Protein AF-A0A971Q6D5-F1 (afdb_monomer_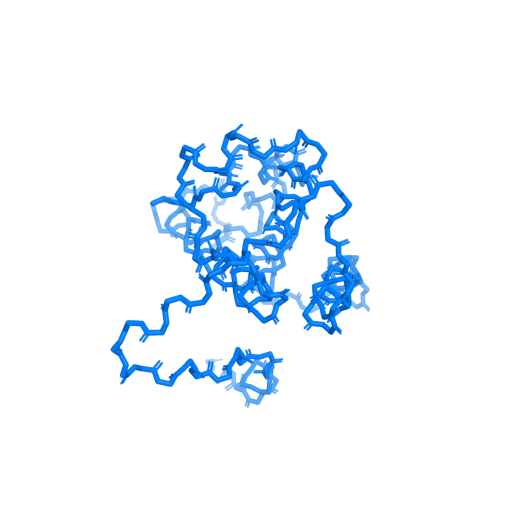lite)

Foldseek 3Di:
DAQLEDVVLLCVVQNPVLLQVLLPQVPPSDCDPVSVVLLVVLLVVQLVLLQLLCVLLQAPPPDDNVRLVPDDPVVSVLSHLSSSLSSSLSSNVSSVDPDVDDPSVVSNVVSVVVSVVSSVHDDDPPDDRPPDDPPDDDDDPDRPCPPCVVVVPPPPDD

Secondary structure (DSSP, 8-state):
--SS--HHHHHHHH-HHHHHHHH-SS-SS---HHHHHHHHHHHHHHHHHHHHHHHHTT--PSPPHHHHHTS-HHHHHHHHHHHHHHHHHHHHHHT----SS-HHHHHHHHHHHHHHHHHTT---TT----------S----------THHHHH-----

Structure (mmCIF, N/CA/C/O backbone):
data_AF-A0A971Q6D5-F1
#
_entry.id   AF-A0A971Q6D5-F1
#
loop_
_atom_site.group_PDB
_atom_site.id
_atom_site.type_symbol
_atom_site.label_atom_id
_atom_site.label_alt_id
_atom_site.label_comp_id
_atom_site.label_asym_id
_atom_site.label_entity_id
_atom_site.label_seq_id
_atom_site.pdbx_PDB_ins_code
_atom_site.Cartn_x
_atom_site.Cartn_y
_atom_site.Cartn_z
_atom_site.occupancy
_atom_site.B_iso_or_equiv
_atom_site.auth_seq_id
_atom_site.auth_comp_id
_atom_site.auth_asym_id
_atom_site.auth_atom_id
_atom_site.pdbx_PDB_model_num
ATOM 1 N N . MET A 1 1 ? -8.882 5.831 -7.863 1.00 61.78 1 MET A N 1
ATOM 2 C CA . MET A 1 1 ? -7.588 6.172 -7.248 1.00 61.78 1 MET A CA 1
ATOM 3 C C . MET A 1 1 ? -7.514 5.547 -5.868 1.00 61.78 1 MET A C 1
ATOM 5 O O . MET A 1 1 ? -8.550 5.518 -5.211 1.00 61.78 1 MET A O 1
ATOM 9 N N . PRO A 1 2 ? -6.334 5.052 -5.466 1.00 80.44 2 PRO A N 1
ATOM 10 C CA . PRO A 1 2 ? -6.080 4.557 -4.115 1.00 80.44 2 PRO A CA 1
ATOM 11 C C . PRO A 1 2 ? -6.264 5.671 -3.072 1.00 80.44 2 PRO A C 1
ATOM 13 O O . PRO A 1 2 ? -5.904 6.827 -3.298 1.00 80.44 2 PRO A O 1
ATOM 16 N N . THR A 1 3 ? -6.848 5.301 -1.943 1.00 86.12 3 THR A N 1
ATOM 17 C CA . THR A 1 3 ? -7.167 6.132 -0.783 1.00 86.12 3 THR A CA 1
ATOM 18 C C . THR A 1 3 ? -5.989 6.245 0.188 1.00 86.12 3 THR A C 1
ATOM 20 O O . THR A 1 3 ? -5.760 7.315 0.750 1.00 86.12 3 THR A O 1
ATOM 23 N N . TYR A 1 4 ? -5.232 5.165 0.413 1.00 90.62 4 TYR A N 1
ATOM 24 C CA . TYR A 1 4 ? -4.229 5.115 1.491 1.00 90.62 4 TYR A CA 1
ATOM 25 C C . TYR A 1 4 ? -2.857 5.656 1.107 1.00 90.62 4 TYR A C 1
ATOM 27 O O . TYR A 1 4 ? -2.127 6.164 1.965 1.00 90.62 4 TYR A O 1
ATOM 35 N N . ALA A 1 5 ? -2.488 5.518 -0.163 1.00 94.44 5 ALA A N 1
ATOM 36 C CA . ALA A 1 5 ? -1.192 5.930 -0.670 1.00 94.44 5 ALA A CA 1
ATOM 37 C C . ALA A 1 5 ? -1.281 6.353 -2.134 1.00 94.44 5 ALA A C 1
ATOM 39 O O . ALA A 1 5 ? -2.020 5.771 -2.924 1.00 94.44 5 ALA A O 1
ATOM 40 N N . THR A 1 6 ? -0.471 7.338 -2.493 1.00 94.88 6 THR A N 1
ATOM 41 C CA . THR A 1 6 ? -0.283 7.807 -3.865 1.00 94.88 6 THR A CA 1
ATOM 42 C C . THR A 1 6 ? 1.036 7.294 -4.442 1.00 94.88 6 THR A C 1
ATOM 44 O O . THR A 1 6 ? 1.894 6.778 -3.723 1.00 94.88 6 THR A O 1
ATOM 47 N N . GLN A 1 7 ? 1.241 7.494 -5.746 1.00 94.38 7 GLN A N 1
ATOM 48 C CA . GLN A 1 7 ? 2.547 7.273 -6.367 1.00 94.38 7 GLN A CA 1
ATOM 49 C C . GLN A 1 7 ? 3.643 8.127 -5.715 1.00 94.38 7 GLN A C 1
ATOM 51 O O . GLN A 1 7 ? 4.732 7.622 -5.469 1.00 94.38 7 GLN A O 1
ATOM 56 N N . ALA A 1 8 ? 3.349 9.375 -5.344 1.00 94.75 8 ALA A N 1
ATOM 57 C CA . ALA A 1 8 ? 4.318 10.226 -4.658 1.00 94.75 8 ALA A CA 1
ATOM 58 C C . ALA A 1 8 ? 4.747 9.640 -3.299 1.00 94.75 8 ALA A C 1
ATOM 60 O O . ALA A 1 8 ? 5.919 9.723 -2.941 1.00 94.75 8 ALA A O 1
ATOM 61 N N . ASP A 1 9 ? 3.836 8.996 -2.558 1.00 95.38 9 ASP A N 1
ATOM 62 C CA . ASP A 1 9 ? 4.184 8.312 -1.303 1.00 95.38 9 ASP A CA 1
ATOM 63 C C . ASP A 1 9 ? 5.079 7.086 -1.558 1.00 95.38 9 ASP A C 1
ATOM 65 O O . ASP A 1 9 ? 6.011 6.821 -0.796 1.00 95.38 9 ASP A O 1
ATOM 69 N N . LEU A 1 10 ? 4.819 6.348 -2.642 1.00 93.81 10 LEU A N 1
ATOM 70 C CA . LEU A 1 10 ? 5.637 5.211 -3.065 1.00 93.81 10 LEU A CA 1
ATOM 71 C C . LEU A 1 10 ? 7.060 5.661 -3.439 1.00 93.81 10 LEU A C 1
ATOM 73 O O . LEU A 1 10 ? 8.041 5.084 -2.968 1.00 93.81 10 LEU A O 1
ATOM 77 N N . GLU A 1 11 ? 7.169 6.722 -4.237 1.00 94.50 11 GLU A N 1
ATOM 78 C CA . GLU A 1 11 ? 8.434 7.335 -4.645 1.00 94.50 11 GLU A CA 1
ATOM 79 C C . GLU A 1 11 ? 9.171 7.967 -3.461 1.00 94.50 11 GLU A C 1
ATOM 81 O O . GLU A 1 11 ? 10.395 7.909 -3.398 1.00 94.50 11 GLU A O 1
ATOM 86 N N . GLN A 1 12 ? 8.461 8.524 -2.480 1.00 95.12 12 GLN A N 1
ATOM 87 C CA . GLN A 1 12 ? 9.078 9.021 -1.253 1.00 95.12 12 GLN A CA 1
ATOM 88 C C . GLN A 1 12 ? 9.659 7.878 -0.411 1.00 95.12 12 GLN A C 1
ATOM 90 O O . GLN A 1 12 ? 10.723 8.037 0.189 1.00 95.12 12 GLN A O 1
ATOM 95 N N . PHE A 1 13 ? 8.976 6.731 -0.359 1.00 93.75 13 PHE A N 1
ATOM 96 C CA . PHE A 1 13 ? 9.400 5.591 0.450 1.00 93.75 13 PHE A CA 1
ATOM 97 C C . PHE A 1 13 ? 10.563 4.815 -0.184 1.00 93.75 13 PHE A C 1
ATOM 99 O O . PHE A 1 13 ? 11.508 4.447 0.514 1.00 93.75 13 PHE A O 1
ATOM 106 N N . PHE A 1 14 ? 10.519 4.578 -1.499 1.00 91.06 14 PHE A N 1
ATOM 107 C CA . PHE A 1 14 ? 11.512 3.760 -2.206 1.00 91.06 14 PHE A CA 1
ATOM 108 C C . PHE A 1 14 ? 12.491 4.543 -3.081 1.00 91.06 14 PHE A C 1
ATOM 110 O O . PHE A 1 14 ? 13.442 3.942 -3.570 1.00 91.06 14 PHE A O 1
ATOM 117 N N . SER A 1 15 ? 12.332 5.860 -3.222 1.00 92.50 15 SER A N 1
ATOM 118 C CA . SER A 1 15 ? 12.917 6.723 -4.263 1.00 92.50 15 SER A CA 1
ATOM 119 C C . SER A 1 15 ? 12.254 6.564 -5.635 1.00 92.50 15 SER A C 1
ATOM 121 O O . SER A 1 15 ? 11.967 5.452 -6.079 1.00 92.50 15 SER A O 1
ATOM 123 N N . ALA A 1 16 ? 12.079 7.684 -6.342 1.00 91.69 16 ALA A N 1
ATOM 124 C CA . ALA A 1 16 ? 11.541 7.699 -7.703 1.00 91.69 16 ALA A CA 1
ATOM 125 C C . ALA A 1 16 ? 12.381 6.866 -8.686 1.00 91.69 16 ALA A C 1
ATOM 127 O O . ALA A 1 16 ? 11.828 6.201 -9.554 1.00 91.69 16 ALA A O 1
ATOM 128 N N . ALA A 1 17 ? 13.708 6.843 -8.515 1.00 89.19 17 ALA A N 1
ATOM 129 C CA . ALA A 1 17 ? 14.606 6.065 -9.367 1.00 89.19 17 ALA A CA 1
ATOM 130 C C . ALA A 1 17 ? 14.365 4.552 -9.245 1.00 89.19 17 ALA A C 1
ATOM 132 O O . ALA A 1 17 ? 14.305 3.863 -10.257 1.00 89.19 17 ALA A O 1
ATOM 133 N N . ASN A 1 18 ? 14.178 4.040 -8.024 1.00 89.38 18 ASN A N 1
ATOM 134 C CA . ASN A 1 18 ? 13.879 2.621 -7.823 1.00 89.38 18 ASN A CA 1
ATOM 135 C C . ASN A 1 18 ? 12.485 2.261 -8.336 1.00 89.38 18 ASN A C 1
ATOM 137 O O . ASN A 1 18 ? 12.322 1.229 -8.972 1.00 89.38 18 ASN A O 1
ATOM 141 N N . VAL A 1 19 ? 11.481 3.108 -8.080 1.00 90.38 19 VAL A N 1
ATOM 142 C CA . VAL A 1 19 ? 10.122 2.870 -8.589 1.00 90.38 19 VAL A CA 1
ATOM 143 C C . VAL A 1 19 ? 10.122 2.834 -10.116 1.00 90.38 19 VAL A C 1
ATOM 145 O O . VAL A 1 19 ? 9.494 1.949 -10.690 1.00 90.38 19 VAL A O 1
ATOM 148 N N . ALA A 1 20 ? 10.868 3.734 -10.763 1.00 89.44 20 ALA A N 1
ATOM 149 C CA . ALA A 1 20 ? 11.033 3.726 -12.209 1.00 89.44 20 ALA A CA 1
ATOM 150 C C . ALA A 1 20 ? 11.738 2.458 -12.707 1.00 89.44 20 ALA A C 1
ATOM 152 O O . ALA A 1 20 ? 11.199 1.797 -13.582 1.00 89.44 20 ALA A O 1
ATOM 153 N N . ASP A 1 21 ? 12.864 2.060 -12.104 1.00 87.94 21 ASP A N 1
ATOM 154 C CA . ASP A 1 21 ? 13.584 0.822 -12.464 1.00 87.94 21 ASP A CA 1
ATOM 155 C C . ASP A 1 21 ? 12.708 -0.433 -12.336 1.00 87.94 21 ASP A C 1
ATOM 157 O O . ASP A 1 21 ? 12.811 -1.363 -13.129 1.00 87.94 21 ASP A O 1
ATOM 161 N N . TRP A 1 22 ? 11.838 -0.484 -11.326 1.00 88.25 22 TRP A N 1
ATOM 162 C CA . TRP A 1 22 ? 10.963 -1.638 -11.122 1.00 88.25 22 TRP A CA 1
ATOM 163 C C . TRP A 1 22 ? 9.752 -1.634 -12.055 1.00 88.25 22 TRP A C 1
ATOM 165 O O . TRP A 1 22 ? 9.244 -2.703 -12.390 1.00 88.25 22 TRP A O 1
ATOM 175 N N . ALA A 1 23 ? 9.263 -0.451 -12.430 1.00 88.06 23 ALA A N 1
ATOM 176 C CA . ALA A 1 23 ? 8.116 -0.297 -13.316 1.00 88.06 23 ALA A CA 1
ATOM 177 C C . ALA A 1 23 ? 8.492 -0.388 -14.804 1.00 88.06 23 ALA A C 1
ATOM 179 O O . ALA A 1 23 ? 7.636 -0.778 -15.594 1.00 88.06 23 ALA A O 1
ATOM 180 N N . ASP A 1 24 ? 9.737 -0.068 -15.165 1.00 87.69 24 ASP A N 1
ATOM 181 C CA . ASP A 1 24 ? 10.294 -0.142 -16.518 1.00 87.69 24 ASP A CA 1
ATOM 182 C C . ASP A 1 24 ? 10.479 -1.608 -16.964 1.00 87.69 24 ASP A C 1
ATOM 184 O O . ASP A 1 24 ? 11.474 -2.280 -16.669 1.00 87.69 24 ASP A O 1
ATOM 188 N N . LYS A 1 25 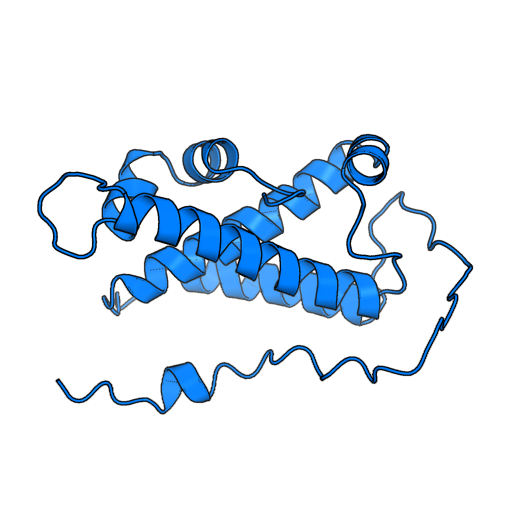? 9.454 -2.141 -17.639 1.00 78.50 25 LYS A N 1
ATOM 189 C CA . LYS A 1 25 ? 9.389 -3.556 -18.032 1.00 78.50 25 LYS A CA 1
ATOM 190 C C . LYS A 1 25 ? 10.198 -3.865 -19.284 1.00 78.50 25 LYS A C 1
ATOM 192 O O . LYS A 1 25 ? 10.733 -4.970 -19.389 1.00 78.50 25 LYS A O 1
ATOM 197 N N . ASP A 1 26 ? 10.247 -2.942 -20.236 1.00 81.94 26 ASP A N 1
ATOM 198 C CA . ASP A 1 26 ? 10.968 -3.104 -21.499 1.00 81.94 26 ASP A CA 1
ATOM 199 C C . ASP A 1 26 ? 12.418 -2.597 -21.427 1.00 81.94 26 ASP A C 1
ATOM 201 O O . ASP A 1 26 ? 13.219 -2.924 -22.308 1.00 81.94 26 ASP A O 1
ATOM 205 N N . ARG A 1 27 ? 12.790 -1.943 -20.318 1.00 80.75 27 ARG A N 1
ATOM 206 C CA . ARG A 1 27 ? 14.136 -1.450 -19.997 1.00 80.75 27 ARG A CA 1
ATOM 207 C C . ARG A 1 27 ? 14.627 -0.399 -20.976 1.00 80.75 27 ARG A C 1
ATOM 209 O O . ARG A 1 27 ? 15.827 -0.336 -21.270 1.00 80.75 27 ARG A O 1
ATOM 216 N N . ASP A 1 28 ? 13.711 0.403 -21.498 1.00 83.44 28 ASP A N 1
ATOM 217 C CA . ASP A 1 28 ? 14.039 1.490 -22.413 1.00 83.44 28 ASP A CA 1
ATOM 218 C C . ASP A 1 28 ? 14.469 2.776 -21.673 1.00 83.44 28 ASP A C 1
ATOM 220 O O . ASP A 1 28 ? 14.982 3.715 -22.294 1.00 83.44 28 ASP A O 1
ATOM 224 N N . GLY A 1 29 ? 14.353 2.790 -20.338 1.00 79.62 29 GLY A N 1
ATOM 225 C CA . GLY A 1 29 ? 14.707 3.909 -19.473 1.00 79.62 29 GLY A CA 1
ATOM 226 C C . GLY A 1 29 ? 13.630 4.993 -19.385 1.00 79.62 29 GLY A C 1
ATOM 227 O O . GLY A 1 29 ? 13.901 6.062 -18.825 1.00 79.62 29 GLY A O 1
ATOM 228 N N . ALA A 1 30 ? 12.432 4.755 -19.922 1.00 82.25 30 ALA A N 1
ATOM 229 C CA . ALA A 1 30 ? 11.316 5.685 -19.929 1.00 82.25 30 ALA A CA 1
ATOM 230 C C . ALA A 1 30 ? 10.031 5.035 -19.391 1.00 82.25 30 ALA A C 1
ATOM 232 O O . ALA A 1 30 ? 9.556 4.011 -19.856 1.00 82.25 30 ALA A O 1
ATOM 233 N N . LEU A 1 31 ? 9.384 5.698 -18.429 1.00 83.19 31 LEU A N 1
ATOM 234 C CA . LEU A 1 31 ? 8.054 5.277 -17.988 1.00 83.19 31 LEU A CA 1
ATOM 235 C C . LEU A 1 31 ? 6.996 5.775 -18.972 1.00 83.19 31 LEU A C 1
ATOM 237 O O . LEU A 1 31 ? 6.617 6.952 -18.950 1.00 83.19 31 LEU A O 1
ATOM 241 N N . GLY A 1 32 ? 6.506 4.874 -19.815 1.00 87.44 32 GLY A N 1
ATOM 242 C CA . GLY A 1 32 ? 5.368 5.113 -20.684 1.00 87.44 32 GLY A CA 1
ATOM 243 C C . GLY A 1 32 ? 4.020 5.053 -19.947 1.00 87.44 32 GLY A C 1
ATOM 244 O O . GLY A 1 32 ? 3.933 4.799 -18.740 1.00 87.44 32 GLY A O 1
ATOM 245 N N . PRO A 1 33 ? 2.908 5.295 -20.668 1.00 88.50 33 PRO A N 1
ATOM 246 C CA . PRO A 1 33 ? 1.564 5.217 -20.095 1.00 88.50 33 PRO A CA 1
ATOM 247 C C . PRO A 1 33 ? 1.213 3.834 -19.524 1.00 88.50 33 PRO A C 1
ATOM 249 O O . PRO A 1 33 ? 0.422 3.745 -18.586 1.00 88.50 33 PRO A O 1
ATOM 252 N N . ALA A 1 34 ? 1.781 2.759 -20.079 1.00 86.50 34 ALA A N 1
ATOM 253 C CA . ALA A 1 34 ? 1.525 1.394 -19.629 1.00 86.50 34 ALA A CA 1
ATOM 254 C C . ALA A 1 34 ? 2.189 1.109 -18.273 1.00 86.50 34 ALA A C 1
ATOM 256 O O . ALA A 1 34 ? 1.574 0.506 -17.392 1.00 86.50 34 ALA A O 1
ATOM 257 N N . GLU A 1 35 ? 3.411 1.597 -18.078 1.00 88.62 35 GLU A N 1
ATOM 258 C CA . GLU A 1 35 ? 4.184 1.472 -16.845 1.00 88.62 35 GLU A CA 1
ATOM 259 C C . GLU A 1 35 ? 3.515 2.280 -15.727 1.00 88.62 35 GLU A C 1
ATOM 261 O O . GLU A 1 35 ? 3.303 1.762 -14.629 1.00 88.62 35 GLU A O 1
ATOM 266 N N . GLN A 1 36 ? 3.068 3.506 -16.032 1.00 90.19 36 GLN A N 1
ATOM 267 C CA . GLN A 1 36 ? 2.295 4.341 -15.101 1.00 90.19 36 GLN A CA 1
ATOM 268 C C . GLN A 1 36 ? 0.977 3.666 -14.686 1.00 90.19 36 GLN A C 1
ATOM 270 O O . GLN A 1 36 ? 0.654 3.601 -13.498 1.00 90.19 36 GLN A O 1
ATOM 275 N N . ALA A 1 37 ? 0.240 3.081 -15.638 1.00 89.69 37 ALA A N 1
ATOM 276 C CA . ALA A 1 37 ? -0.965 2.306 -15.334 1.00 89.69 37 ALA A CA 1
ATOM 277 C C . ALA A 1 37 ? -0.657 1.058 -14.482 1.00 89.69 37 ALA A C 1
ATOM 279 O O . ALA A 1 37 ? -1.464 0.655 -13.640 1.00 89.69 37 ALA A O 1
ATOM 280 N N . GLY A 1 38 ? 0.522 0.457 -14.665 1.00 89.12 38 GLY A N 1
ATOM 281 C CA . GLY A 1 38 ? 1.025 -0.631 -13.831 1.00 89.12 38 GLY A CA 1
ATOM 282 C C . GLY A 1 38 ? 1.243 -0.209 -12.377 1.00 89.12 38 GLY A C 1
ATOM 283 O O . GLY A 1 38 ? 0.806 -0.921 -11.471 1.00 89.12 38 GLY A O 1
ATOM 284 N N . ILE A 1 39 ? 1.850 0.961 -12.148 1.00 91.81 39 ILE A N 1
ATOM 285 C CA . ILE A 1 39 ? 2.045 1.526 -10.802 1.00 91.81 39 ILE A CA 1
ATOM 286 C C . ILE A 1 39 ? 0.691 1.784 -10.127 1.00 91.81 39 ILE A C 1
ATOM 288 O O . ILE A 1 39 ? 0.485 1.376 -8.982 1.00 91.81 39 ILE A O 1
ATOM 292 N N . GLU A 1 40 ? -0.258 2.404 -10.836 1.00 92.19 40 GLU A N 1
ATOM 293 C CA . GLU A 1 40 ? -1.600 2.651 -10.295 1.00 92.19 40 GLU A CA 1
ATOM 294 C C . GLU A 1 40 ? -2.317 1.338 -9.948 1.00 92.19 40 GLU A C 1
ATOM 296 O O . GLU A 1 40 ? -2.873 1.198 -8.857 1.00 92.19 40 GLU A O 1
ATOM 301 N N . THR A 1 41 ? -2.247 0.343 -10.835 1.00 90.50 41 THR A N 1
ATOM 302 C CA . THR A 1 41 ? -2.844 -0.981 -10.605 1.00 90.50 41 THR A CA 1
ATOM 303 C C . THR A 1 41 ? -2.240 -1.661 -9.375 1.00 90.50 41 THR A C 1
ATOM 305 O O . THR A 1 41 ? -2.971 -2.256 -8.580 1.00 90.50 41 THR A O 1
ATOM 308 N N . ALA A 1 42 ? -0.924 -1.545 -9.170 1.00 92.12 42 ALA A N 1
ATOM 309 C CA . ALA A 1 42 ? -0.252 -2.099 -7.998 1.00 92.12 42 ALA A CA 1
ATOM 310 C C . ALA A 1 42 ? -0.701 -1.424 -6.691 1.00 92.12 42 ALA A C 1
ATOM 312 O O . ALA A 1 42 ? -0.911 -2.113 -5.692 1.00 92.12 42 ALA A O 1
ATOM 313 N N . LEU A 1 43 ? -0.901 -0.102 -6.692 1.00 94.44 43 LEU A N 1
ATOM 314 C CA . LEU A 1 43 ? -1.438 0.620 -5.534 1.00 94.44 43 LEU A CA 1
ATOM 315 C C . LEU A 1 43 ? -2.887 0.217 -5.227 1.00 94.44 43 LEU A C 1
ATOM 317 O O . LEU A 1 43 ? -3.220 -0.006 -4.065 1.00 94.44 43 LEU A O 1
ATOM 321 N N . VAL A 1 44 ? -3.733 0.059 -6.251 1.00 93.06 44 VAL A N 1
ATOM 322 C CA . VAL A 1 44 ? -5.122 -0.410 -6.083 1.00 93.06 44 VAL A CA 1
ATOM 323 C C . VAL A 1 44 ? -5.164 -1.832 -5.519 1.00 93.06 44 VAL A C 1
ATOM 325 O O . VAL A 1 44 ? -5.936 -2.112 -4.601 1.00 93.06 44 VAL A O 1
ATOM 328 N N . ALA A 1 45 ? -4.318 -2.732 -6.025 1.00 90.69 45 ALA A N 1
ATOM 329 C CA . ALA A 1 45 ? -4.222 -4.095 -5.507 1.00 90.69 45 ALA A CA 1
ATOM 330 C C . ALA A 1 45 ? -3.744 -4.116 -4.045 1.00 90.69 45 ALA A C 1
ATOM 332 O O . ALA A 1 45 ? -4.307 -4.834 -3.217 1.00 90.69 45 ALA A O 1
ATOM 333 N N . ALA A 1 46 ? -2.742 -3.297 -3.714 1.00 93.38 46 ALA A N 1
ATOM 334 C CA . ALA A 1 46 ? -2.227 -3.169 -2.356 1.00 93.38 46 ALA A CA 1
ATOM 335 C C . ALA A 1 46 ? -3.280 -2.650 -1.371 1.00 93.38 46 ALA A C 1
ATOM 337 O O . ALA A 1 46 ? -3.405 -3.189 -0.270 1.00 93.38 46 ALA A O 1
ATOM 338 N N . GLU A 1 47 ? -4.063 -1.649 -1.774 1.00 92.94 47 GLU A N 1
ATOM 339 C CA . GLU A 1 47 ? -5.181 -1.132 -0.984 1.00 92.94 47 GLU A CA 1
ATOM 340 C C . GLU A 1 47 ? -6.218 -2.220 -0.705 1.00 92.94 47 GLU A C 1
ATOM 342 O O . GLU A 1 47 ? -6.565 -2.449 0.451 1.00 92.94 47 GLU A O 1
ATOM 347 N N . GLY A 1 48 ? -6.613 -2.982 -1.731 1.00 90.69 48 GLY A N 1
ATOM 348 C CA . GLY A 1 48 ? -7.546 -4.099 -1.571 1.00 90.69 48 GLY A CA 1
ATOM 349 C C . GLY A 1 48 ? -7.053 -5.176 -0.594 1.00 90.69 48 GLY A C 1
ATOM 350 O O . GLY A 1 48 ? -7.847 -5.735 0.167 1.00 90.69 48 GLY A O 1
ATOM 351 N N . ILE A 1 49 ? -5.742 -5.446 -0.561 1.00 91.25 49 ILE A N 1
ATOM 352 C CA . ILE A 1 49 ? -5.137 -6.362 0.419 1.00 91.25 49 ILE A CA 1
ATOM 353 C C . ILE A 1 49 ? -5.273 -5.789 1.833 1.00 91.25 49 ILE A C 1
ATOM 355 O O . ILE A 1 49 ? -5.762 -6.478 2.732 1.00 91.25 49 ILE A O 1
ATOM 359 N N . VAL A 1 50 ? -4.869 -4.533 2.042 1.00 91.81 50 VAL A 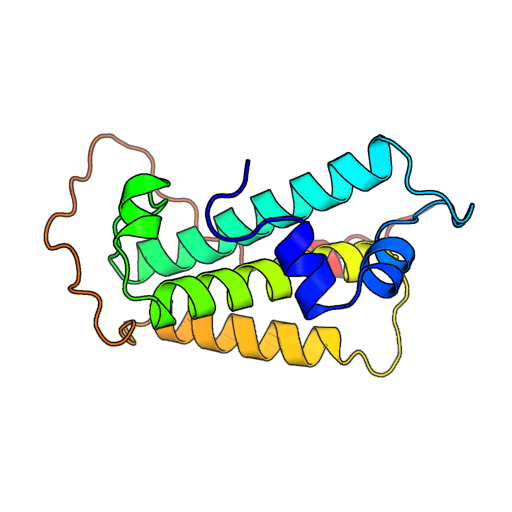N 1
ATOM 360 C CA . VAL A 1 50 ? -4.950 -3.866 3.352 1.00 91.81 50 VAL A CA 1
ATOM 361 C C . VAL A 1 50 ? -6.401 -3.805 3.842 1.00 91.81 50 VAL A C 1
ATOM 363 O O . VAL A 1 50 ? -6.673 -4.143 4.997 1.00 91.81 50 VAL A O 1
ATOM 366 N N . ASP A 1 51 ? -7.343 -3.478 2.958 1.00 90.62 51 ASP A N 1
ATOM 367 C CA . ASP A 1 51 ? -8.779 -3.465 3.241 1.00 90.62 51 ASP A CA 1
ATOM 368 C C . ASP A 1 51 ? -9.309 -4.826 3.673 1.00 90.62 51 ASP A C 1
ATOM 370 O O . ASP A 1 51 ? -10.077 -4.914 4.634 1.00 90.62 51 ASP A O 1
ATOM 374 N N . GLY A 1 52 ? -8.864 -5.903 3.023 1.00 88.75 52 GLY A N 1
ATOM 375 C CA . GLY A 1 52 ? -9.226 -7.263 3.411 1.00 88.75 52 GLY A CA 1
ATOM 376 C C . GLY A 1 52 ? -8.855 -7.574 4.866 1.00 88.75 52 GLY A C 1
ATOM 377 O O . GLY A 1 52 ? -9.648 -8.168 5.603 1.00 88.75 52 GLY A O 1
ATOM 378 N N . TYR A 1 53 ? -7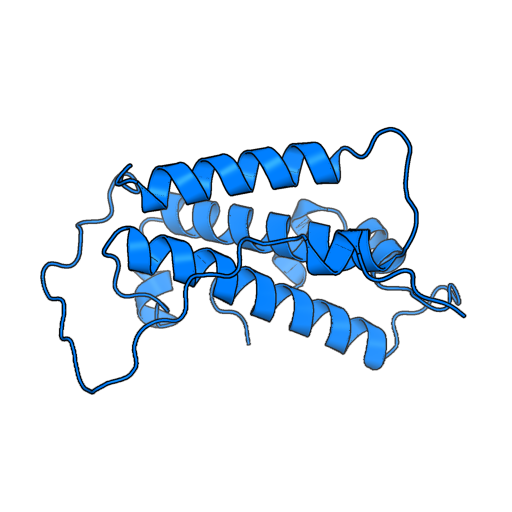.682 -7.126 5.319 1.00 89.38 53 TYR A N 1
ATOM 379 C CA . TYR A 1 53 ? -7.248 -7.293 6.709 1.00 89.38 53 TYR A CA 1
ATOM 380 C C . TYR A 1 53 ? -7.968 -6.355 7.680 1.00 89.38 53 TYR A C 1
ATOM 382 O O . TYR A 1 53 ? -8.335 -6.781 8.778 1.00 89.38 53 TYR A O 1
ATOM 390 N N . LEU A 1 54 ? -8.234 -5.112 7.280 1.00 86.56 54 LEU A N 1
ATOM 391 C CA . LEU A 1 54 ? -9.016 -4.167 8.077 1.00 86.56 54 LEU A CA 1
ATOM 392 C C . LEU A 1 54 ? -10.446 -4.669 8.309 1.00 86.56 54 LEU A C 1
ATOM 394 O O . LEU A 1 54 ? -10.927 -4.658 9.445 1.00 86.56 54 LEU A O 1
ATOM 398 N N . ALA A 1 55 ? -11.101 -5.179 7.264 1.00 86.75 55 ALA A N 1
ATOM 399 C CA . ALA A 1 55 ? -12.434 -5.764 7.353 1.00 86.75 55 ALA A CA 1
ATOM 400 C C . ALA A 1 55 ? -12.450 -6.979 8.296 1.00 86.75 55 ALA A C 1
ATOM 402 O O . ALA A 1 55 ? -13.313 -7.073 9.172 1.00 86.75 55 ALA A O 1
ATOM 403 N N . ARG A 1 56 ? -11.452 -7.871 8.193 1.00 84.94 56 ARG A N 1
ATOM 404 C CA . ARG A 1 56 ? -11.272 -9.010 9.120 1.00 84.94 56 ARG A CA 1
ATOM 405 C C . ARG A 1 56 ? -11.087 -8.558 10.572 1.00 84.94 56 ARG A C 1
ATOM 407 O O . ARG A 1 56 ? -11.624 -9.184 11.482 1.00 84.94 56 ARG A O 1
ATOM 414 N N . ALA A 1 57 ? -10.381 -7.453 10.793 1.00 81.69 57 ALA A N 1
ATOM 415 C CA . ALA A 1 57 ? -10.162 -6.879 12.119 1.00 81.69 57 ALA A CA 1
ATOM 416 C C . ALA A 1 57 ? -11.389 -6.134 12.695 1.00 81.69 57 ALA A C 1
ATOM 418 O O . ALA A 1 57 ? -11.359 -5.710 13.859 1.00 81.69 57 ALA A O 1
ATOM 419 N N . GLY A 1 58 ? -12.471 -6.009 11.915 1.00 77.44 58 GLY A N 1
ATOM 420 C CA . GLY A 1 58 ? -13.732 -5.383 12.310 1.00 77.44 58 GLY A CA 1
ATOM 421 C C . GLY A 1 58 ? -13.806 -3.878 12.044 1.00 77.44 58 GLY A C 1
ATOM 422 O O . GLY A 1 58 ? -14.616 -3.197 12.674 1.00 77.44 58 GLY A O 1
ATOM 423 N N . TYR A 1 59 ? -12.959 -3.344 11.161 1.00 80.06 59 TYR A N 1
ATOM 424 C CA . TYR A 1 59 ? -13.060 -1.963 10.688 1.00 80.06 59 TYR A CA 1
ATOM 425 C C . TYR A 1 59 ? -14.015 -1.866 9.492 1.00 80.06 59 TYR A C 1
ATOM 427 O O . TYR A 1 59 ? -14.186 -2.820 8.734 1.00 80.06 59 TYR A O 1
ATOM 435 N N . ALA A 1 60 ? -14.632 -0.696 9.315 1.00 79.62 60 ALA A N 1
ATOM 436 C CA . ALA A 1 60 ? -15.495 -0.396 8.174 1.00 79.62 60 ALA A CA 1
ATOM 437 C C . ALA A 1 60 ? -14.650 -0.050 6.934 1.00 79.62 60 ALA A C 1
ATOM 439 O O . ALA A 1 60 ? -14.616 1.099 6.506 1.00 79.62 60 ALA A O 1
ATOM 440 N N . ALA A 1 61 ? -13.927 -1.046 6.419 1.00 80.25 61 ALA A N 1
ATOM 441 C CA . ALA A 1 61 ? -13.156 -0.946 5.185 1.00 80.25 61 ALA A CA 1
ATOM 442 C C . ALA A 1 61 ? -14.020 -1.310 3.953 1.00 80.25 61 ALA A C 1
ATOM 444 O O . ALA A 1 61 ? -14.920 -2.150 4.082 1.00 80.25 61 ALA A O 1
ATOM 445 N N . PRO A 1 62 ? -13.753 -0.734 2.765 1.00 80.81 62 PRO A N 1
ATOM 446 C CA . PRO A 1 62 ? -12.756 0.313 2.504 1.00 80.81 62 PRO A CA 1
ATOM 447 C C . PRO A 1 62 ? -13.124 1.635 3.191 1.00 80.81 62 PRO A C 1
ATOM 449 O O . PRO A 1 62 ? -14.306 1.972 3.302 1.00 80.81 62 PRO A O 1
ATOM 452 N N . PHE A 1 63 ? -12.129 2.390 3.668 1.00 77.50 63 PHE A N 1
ATOM 453 C CA . PHE A 1 63 ? -12.393 3.731 4.192 1.00 77.50 63 PHE A CA 1
ATOM 454 C C . PHE A 1 63 ? -12.705 4.688 3.035 1.00 77.50 63 PHE A C 1
ATOM 456 O O . PHE A 1 63 ? -11.987 4.730 2.042 1.00 77.50 63 PHE A O 1
ATOM 463 N N . ALA A 1 64 ? -13.748 5.507 3.177 1.00 82.19 64 ALA A N 1
ATOM 464 C CA . ALA A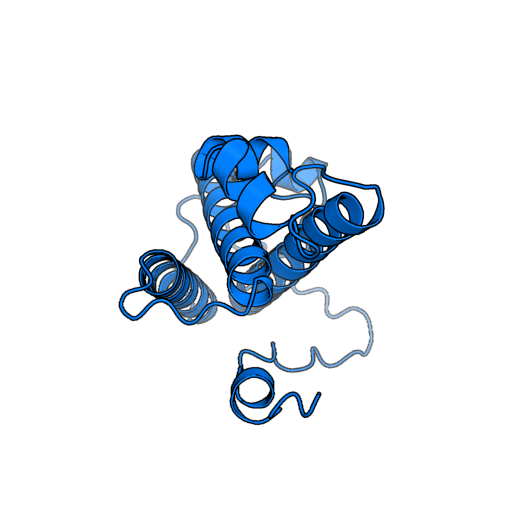 1 64 ? -13.909 6.676 2.315 1.00 82.19 64 ALA A CA 1
ATOM 465 C C . ALA A 1 64 ? -12.755 7.668 2.559 1.00 82.19 64 ALA A C 1
ATOM 467 O O . ALA A 1 64 ? -12.245 7.744 3.677 1.00 82.19 64 ALA A O 1
ATOM 468 N N . ALA A 1 65 ? -12.378 8.463 1.552 1.00 81.81 65 ALA A N 1
ATOM 469 C CA . ALA A 1 65 ? -11.278 9.429 1.665 1.00 81.81 65 ALA A CA 1
ATOM 470 C C . ALA A 1 65 ? -11.441 10.391 2.858 1.00 81.81 65 ALA A C 1
ATOM 472 O O . ALA A 1 65 ? -10.493 10.600 3.614 1.00 81.81 65 ALA A O 1
ATOM 473 N N . ASP A 1 66 ? -12.657 10.896 3.082 1.00 80.94 66 ASP A N 1
ATOM 474 C CA . ASP A 1 66 ? -12.965 11.769 4.222 1.00 80.94 66 ASP A CA 1
ATOM 475 C C . ASP A 1 66 ? -12.776 11.035 5.559 1.00 80.94 66 ASP A C 1
ATOM 477 O O . ASP A 1 66 ? -12.134 11.545 6.475 1.00 80.94 66 ASP A O 1
ATOM 481 N N . ALA A 1 67 ? -13.245 9.786 5.646 1.00 80.88 67 ALA A N 1
ATOM 482 C CA . ALA A 1 67 ? -13.084 8.959 6.841 1.00 80.88 67 ALA A CA 1
ATOM 483 C C . ALA A 1 67 ? -11.610 8.621 7.115 1.00 80.88 67 ALA A C 1
ATOM 485 O O . ALA A 1 67 ? -11.196 8.559 8.271 1.00 80.88 67 ALA A O 1
ATOM 486 N N . PHE A 1 68 ? -10.804 8.423 6.068 1.00 83.88 68 PHE A N 1
ATOM 487 C CA . PHE A 1 68 ? -9.362 8.226 6.195 1.00 83.88 68 PHE A CA 1
ATOM 488 C C . PHE A 1 68 ? -8.661 9.488 6.719 1.00 83.88 68 PHE A C 1
ATOM 490 O O . PHE A 1 68 ? -7.815 9.386 7.609 1.00 83.88 68 PHE A O 1
ATOM 497 N N . ALA A 1 69 ? -9.042 10.671 6.228 1.00 81.31 69 ALA A N 1
ATOM 498 C CA . ALA A 1 69 ? -8.487 11.949 6.676 1.00 81.31 69 ALA A CA 1
ATOM 499 C C . ALA A 1 69 ? -8.784 12.249 8.159 1.00 81.31 69 ALA A C 1
ATOM 501 O O . ALA A 1 69 ? -7.984 12.910 8.825 1.00 81.31 69 ALA A O 1
ATOM 502 N N . GLU A 1 70 ? -9.892 11.726 8.692 1.00 81.94 70 GLU A N 1
ATOM 503 C CA . GLU A 1 70 ? -10.270 11.834 10.108 1.00 81.94 70 GLU A CA 1
ATOM 504 C C . GLU A 1 70 ? -9.521 10.855 11.033 1.00 81.94 70 GLU A C 1
ATOM 506 O O . GLU A 1 70 ? -9.543 11.015 12.258 1.00 81.94 70 GLU A O 1
ATOM 511 N N . LEU A 1 71 ? -8.831 9.843 10.488 1.00 81.94 71 LEU A N 1
ATOM 512 C CA . LEU A 1 71 ? -8.049 8.913 11.304 1.00 81.94 71 LEU A CA 1
ATOM 513 C C . LEU A 1 71 ? -6.877 9.634 11.990 1.00 81.94 71 LEU A C 1
ATOM 515 O O . LEU A 1 71 ? -6.313 10.580 11.441 1.00 81.94 71 LEU A O 1
ATOM 519 N N . PRO A 1 72 ? -6.406 9.160 13.157 1.00 82.25 72 PRO A N 1
ATOM 520 C CA . PRO A 1 72 ? -5.192 9.697 13.761 1.00 82.25 72 PRO A CA 1
ATOM 521 C C . PRO A 1 72 ? -4.006 9.630 12.788 1.00 82.25 72 PRO A C 1
ATOM 523 O O . PRO A 1 72 ? -3.799 8.600 12.149 1.00 82.25 72 PRO A O 1
ATOM 526 N N . ALA A 1 73 ? -3.168 10.672 12.742 1.00 82.44 73 ALA A N 1
ATOM 527 C CA . ALA A 1 73 ? -2.039 10.757 11.803 1.00 82.44 73 ALA A CA 1
ATOM 528 C C . ALA A 1 73 ? -1.133 9.510 11.821 1.00 82.44 73 ALA A C 1
ATOM 530 O O . ALA A 1 73 ? -0.714 9.023 10.778 1.00 82.44 73 ALA A O 1
ATOM 531 N N . ARG A 1 74 ? -0.898 8.921 13.002 1.00 80.81 74 ARG A N 1
ATOM 532 C CA . ARG A 1 74 ? -0.130 7.670 13.135 1.00 80.81 74 ARG A CA 1
ATOM 533 C C . ARG A 1 74 ? -0.753 6.486 12.386 1.00 80.81 74 ARG A C 1
ATOM 535 O O . ARG A 1 74 ? -0.030 5.643 11.874 1.00 80.81 74 ARG A O 1
ATOM 542 N N . VAL A 1 75 ? -2.083 6.416 12.341 1.00 84.38 75 VAL A N 1
ATOM 543 C CA . VAL A 1 75 ? -2.835 5.353 11.663 1.00 84.38 75 VAL A CA 1
ATOM 544 C C . VAL A 1 75 ? -2.798 5.587 10.162 1.00 84.38 75 VAL A C 1
ATOM 546 O O . VAL A 1 75 ? -2.517 4.649 9.426 1.00 84.38 75 VAL A O 1
ATOM 549 N N . GLN A 1 76 ? -2.991 6.833 9.719 1.00 87.00 76 GLN A N 1
ATOM 550 C CA . GLN A 1 76 ? -2.839 7.194 8.309 1.00 87.00 76 GLN A CA 1
ATOM 551 C C . GLN A 1 76 ? -1.445 6.814 7.795 1.00 87.00 76 GLN A C 1
ATOM 553 O O . GLN A 1 76 ? -1.329 6.132 6.779 1.00 87.00 76 GLN A O 1
ATOM 558 N N . SER A 1 77 ? -0.389 7.167 8.538 1.00 89.06 77 SER A N 1
ATOM 559 C CA . SER A 1 77 ? 0.988 6.793 8.198 1.00 89.06 77 SER A CA 1
ATOM 560 C C . SER A 1 77 ? 1.200 5.280 8.178 1.00 89.06 77 SER A C 1
ATOM 562 O O . SER A 1 77 ? 1.893 4.782 7.296 1.00 89.06 77 SER A O 1
ATOM 564 N N . GLN A 1 78 ? 0.597 4.535 9.110 1.00 89.88 78 GLN A N 1
ATOM 565 C CA . GLN A 1 78 ? 0.708 3.075 9.150 1.00 89.88 78 GLN A CA 1
ATOM 566 C C . GLN A 1 78 ? 0.033 2.414 7.940 1.00 89.88 78 GLN A C 1
ATOM 568 O O . GLN A 1 78 ? 0.637 1.559 7.293 1.00 89.88 78 GLN A O 1
ATOM 573 N N . LEU A 1 79 ? -1.199 2.822 7.619 1.00 91.50 79 LEU A N 1
ATOM 574 C CA . LEU A 1 79 ? -1.948 2.320 6.463 1.00 91.50 79 LEU A CA 1
ATOM 575 C C . LEU A 1 79 ? -1.228 2.652 5.158 1.00 91.50 79 LEU A C 1
ATOM 577 O O . LEU A 1 79 ? -1.080 1.787 4.293 1.00 91.50 79 LEU A O 1
ATOM 581 N N . ARG A 1 80 ? -0.699 3.872 5.056 1.00 94.00 80 ARG A N 1
ATOM 582 C CA . ARG A 1 80 ? 0.141 4.289 3.939 1.00 94.00 80 ARG A CA 1
ATOM 583 C C . ARG A 1 80 ? 1.384 3.419 3.821 1.00 94.00 80 ARG A C 1
ATOM 585 O O . ARG A 1 80 ? 1.637 2.895 2.745 1.00 94.00 80 ARG A O 1
ATOM 592 N N . GLN A 1 81 ? 2.121 3.208 4.915 1.00 93.69 81 GLN A N 1
ATOM 593 C CA . GLN A 1 81 ? 3.336 2.390 4.927 1.00 93.69 81 GLN A CA 1
ATOM 594 C C . GLN A 1 81 ? 3.067 0.947 4.479 1.00 93.69 81 GLN A C 1
ATOM 596 O O . GLN A 1 81 ? 3.839 0.390 3.694 1.00 93.69 81 GLN A O 1
ATOM 601 N N . TRP A 1 82 ? 1.979 0.336 4.951 1.00 94.06 82 TRP A N 1
ATOM 602 C CA . TRP A 1 82 ? 1.583 -0.997 4.497 1.00 94.06 82 TRP A CA 1
ATOM 603 C C . TRP A 1 82 ? 1.248 -1.005 3.009 1.00 94.06 82 TRP A C 1
ATOM 605 O O . TRP A 1 82 ? 1.776 -1.841 2.278 1.00 94.06 82 TRP A O 1
ATOM 615 N N . THR A 1 83 ? 0.454 -0.037 2.553 1.00 95.25 83 THR A N 1
ATOM 616 C CA . THR A 1 83 ? 0.029 0.067 1.152 1.00 95.25 83 THR A CA 1
ATOM 617 C C . THR A 1 83 ? 1.223 0.257 0.216 1.00 95.25 83 THR A C 1
ATOM 619 O O . THR A 1 83 ? 1.368 -0.508 -0.735 1.00 95.25 83 THR A O 1
ATOM 622 N N . VAL A 1 84 ? 2.140 1.191 0.507 1.00 95.94 84 VAL A N 1
ATOM 623 C CA . VAL A 1 84 ? 3.337 1.401 -0.332 1.00 95.94 84 VAL A CA 1
ATOM 624 C C . VAL A 1 84 ? 4.253 0.184 -0.321 1.00 95.94 84 VAL A C 1
ATOM 626 O O . VAL A 1 84 ? 4.783 -0.177 -1.363 1.00 95.94 84 VAL A O 1
ATOM 629 N N . THR A 1 85 ? 4.406 -0.501 0.818 1.00 94.31 85 THR A N 1
ATOM 630 C CA . THR A 1 85 ? 5.247 -1.705 0.897 1.00 94.31 85 THR A CA 1
ATOM 631 C C . THR A 1 85 ? 4.694 -2.824 0.020 1.00 94.31 85 THR A C 1
ATOM 633 O O . THR A 1 85 ? 5.443 -3.456 -0.723 1.00 94.31 85 THR A O 1
ATOM 636 N N . VAL A 1 86 ? 3.386 -3.076 0.108 1.00 93.56 86 VAL A N 1
ATOM 637 C CA . VAL A 1 86 ? 2.718 -4.111 -0.686 1.00 93.56 86 VAL A CA 1
ATOM 638 C C . VAL A 1 86 ? 2.772 -3.749 -2.172 1.00 93.56 86 VAL A C 1
ATOM 640 O O . VAL A 1 86 ? 3.190 -4.580 -2.975 1.00 93.56 86 VAL A O 1
ATOM 643 N N . ALA A 1 87 ? 2.456 -2.504 -2.539 1.00 94.00 87 ALA A N 1
ATOM 644 C CA . ALA A 1 87 ? 2.523 -2.036 -3.924 1.00 94.00 87 ALA A CA 1
ATOM 645 C C . ALA A 1 87 ? 3.946 -2.128 -4.497 1.00 94.00 87 ALA A C 1
ATOM 647 O O . ALA A 1 87 ? 4.144 -2.684 -5.574 1.00 94.00 87 ALA A O 1
ATOM 648 N N . GLY A 1 88 ? 4.948 -1.655 -3.751 1.00 91.88 88 GLY A N 1
ATOM 649 C CA . GLY A 1 88 ? 6.352 -1.725 -4.148 1.00 91.88 88 GLY A CA 1
ATOM 650 C C . GLY A 1 88 ? 6.823 -3.161 -4.353 1.00 91.88 88 GLY A C 1
ATOM 651 O O . GLY A 1 88 ? 7.525 -3.438 -5.321 1.00 91.88 88 GLY A O 1
ATOM 652 N N . PHE A 1 89 ? 6.392 -4.097 -3.500 1.00 90.56 89 PHE A N 1
ATOM 653 C CA . PHE A 1 89 ? 6.680 -5.516 -3.700 1.00 90.56 89 PHE A CA 1
ATOM 654 C C . PHE A 1 89 ? 6.018 -6.067 -4.967 1.00 90.56 89 PHE A C 1
ATOM 656 O O . PHE A 1 89 ? 6.674 -6.797 -5.702 1.00 90.56 89 PHE A O 1
ATOM 663 N N . HIS A 1 90 ? 4.765 -5.706 -5.262 1.00 88.31 90 HIS A N 1
ATOM 664 C CA . HIS A 1 90 ? 4.098 -6.125 -6.499 1.00 88.31 90 HIS A CA 1
ATOM 665 C C . HIS A 1 90 ? 4.833 -5.632 -7.750 1.00 88.31 90 HIS A C 1
ATOM 667 O O . HIS A 1 90 ? 5.081 -6.428 -8.653 1.00 88.31 90 HIS A O 1
ATOM 673 N N . ILE A 1 91 ? 5.233 -4.358 -7.779 1.00 89.38 91 ILE A N 1
ATOM 674 C CA . ILE A 1 91 ? 5.981 -3.777 -8.904 1.00 89.38 91 ILE A CA 1
ATOM 675 C C . ILE A 1 91 ? 7.349 -4.463 -9.029 1.00 89.38 91 ILE A C 1
ATOM 677 O O . ILE A 1 91 ? 7.720 -4.929 -10.102 1.00 89.38 91 ILE A O 1
ATOM 681 N N . TYR A 1 92 ? 8.068 -4.620 -7.915 1.00 86.50 92 TYR A N 1
ATOM 682 C CA . TYR A 1 92 ? 9.367 -5.288 -7.896 1.00 86.50 92 TYR A CA 1
ATOM 683 C C . TYR A 1 92 ? 9.284 -6.756 -8.353 1.00 86.50 92 TYR A C 1
ATOM 685 O O . TYR A 1 92 ? 10.093 -7.204 -9.165 1.00 86.50 92 TYR A O 1
ATOM 693 N N . ALA A 1 93 ? 8.304 -7.517 -7.853 1.00 80.69 93 ALA A N 1
ATOM 694 C CA . ALA A 1 93 ? 8.105 -8.920 -8.214 1.00 80.69 93 ALA A CA 1
ATOM 695 C C . ALA A 1 93 ? 7.774 -9.076 -9.704 1.00 80.69 93 ALA A C 1
ATOM 697 O O . ALA A 1 93 ? 8.194 -10.043 -10.339 1.00 80.69 93 ALA A O 1
ATOM 698 N N . TRP A 1 94 ? 7.071 -8.098 -10.276 1.00 74.19 94 TRP A N 1
ATOM 699 C CA . TRP A 1 94 ? 6.765 -8.044 -11.701 1.00 74.19 94 TRP A CA 1
ATOM 700 C C . TRP A 1 94 ? 7.978 -7.754 -12.590 1.00 74.19 94 TRP A C 1
ATOM 702 O O . TRP A 1 94 ? 7.927 -8.093 -13.770 1.00 74.19 94 TRP A O 1
ATOM 712 N N . ARG A 1 95 ? 9.097 -7.243 -12.051 1.00 72.56 95 ARG A N 1
ATOM 713 C CA . ARG A 1 95 ? 10.359 -7.109 -12.808 1.00 72.56 95 ARG A CA 1
ATOM 714 C C . ARG A 1 95 ? 10.977 -8.467 -13.186 1.00 72.56 95 ARG A C 1
ATOM 716 O O . ARG A 1 95 ? 11.925 -8.522 -13.967 1.00 72.56 95 ARG A O 1
ATOM 723 N N . GLY A 1 96 ? 10.482 -9.573 -12.613 1.00 60.66 96 GLY A N 1
ATOM 724 C CA . GLY A 1 96 ? 10.876 -10.942 -12.973 1.00 60.66 96 GLY A CA 1
ATOM 725 C C . GLY A 1 96 ? 12.293 -11.348 -12.544 1.00 60.66 96 GLY A C 1
ATOM 726 O O . GLY A 1 96 ? 12.738 -12.459 -12.828 1.00 60.66 96 GLY A O 1
ATOM 727 N N . LEU A 1 97 ? 13.018 -10.479 -11.835 1.00 60.88 97 LEU A N 1
ATOM 728 C CA . LEU A 1 97 ? 14.361 -10.763 -11.339 1.00 60.88 97 LEU A CA 1
ATOM 729 C C . LEU A 1 97 ? 14.285 -11.399 -9.947 1.00 60.88 97 LEU A C 1
ATOM 731 O O . LEU A 1 97 ? 13.913 -10.757 -8.966 1.00 60.88 97 LEU A O 1
ATOM 735 N N . ARG A 1 98 ? 14.667 -12.677 -9.855 1.00 57.28 98 ARG A N 1
ATOM 736 C CA . ARG A 1 98 ? 14.886 -13.364 -8.574 1.00 57.28 98 ARG A CA 1
ATOM 737 C C . ARG A 1 98 ? 16.258 -12.989 -8.022 1.00 57.28 98 ARG A C 1
ATOM 739 O O . ARG A 1 98 ? 17.231 -13.721 -8.210 1.00 57.28 98 ARG A O 1
ATOM 746 N N . ASP A 1 99 ? 16.342 -11.856 -7.336 1.00 60.75 99 ASP A N 1
ATOM 747 C CA . ASP A 1 99 ? 17.552 -11.512 -6.592 1.00 60.75 99 ASP A CA 1
ATOM 748 C C . ASP A 1 99 ? 17.736 -12.520 -5.437 1.00 60.75 99 ASP A C 1
ATOM 750 O O . ASP A 1 99 ? 16.806 -12.796 -4.680 1.00 60.75 99 ASP A O 1
ATOM 754 N N . ARG A 1 100 ? 18.939 -13.105 -5.295 1.00 53.38 100 ARG A N 1
ATOM 755 C CA . ARG A 1 100 ? 19.243 -14.147 -4.279 1.00 53.38 100 ARG A CA 1
ATOM 756 C C . ARG A 1 100 ? 19.001 -13.701 -2.830 1.00 53.38 100 ARG A C 1
ATOM 758 O O . ARG A 1 100 ? 18.860 -14.549 -1.956 1.00 53.38 100 ARG A O 1
ATOM 765 N N . ALA A 1 101 ? 18.999 -12.396 -2.579 1.00 59.66 101 ALA A N 1
ATOM 766 C CA . ALA A 1 101 ? 18.655 -11.789 -1.303 1.00 59.66 101 ALA A CA 1
ATOM 767 C C . ALA A 1 101 ? 17.805 -10.552 -1.590 1.00 59.66 101 ALA A C 1
ATOM 769 O O . ALA A 1 101 ? 18.328 -9.513 -1.987 1.00 59.66 101 ALA A O 1
ATOM 770 N N . ASN A 1 102 ? 16.492 -10.679 -1.421 1.00 68.50 102 ASN A N 1
ATOM 771 C CA . ASN A 1 102 ? 15.570 -9.598 -1.710 1.00 68.50 102 ASN A CA 1
ATOM 772 C C . ASN A 1 102 ? 15.131 -8.904 -0.414 1.00 68.50 102 ASN A C 1
ATOM 774 O O . ASN A 1 102 ? 14.273 -9.398 0.319 1.00 68.50 102 ASN A O 1
ATOM 778 N N . ALA A 1 103 ? 15.703 -7.730 -0.135 1.00 75.19 103 ALA A N 1
ATOM 779 C CA . ALA A 1 103 ? 15.297 -6.910 1.006 1.00 75.19 103 ALA A CA 1
ATOM 780 C C . ALA A 1 103 ? 13.801 -6.532 0.953 1.00 75.19 103 ALA A C 1
ATOM 782 O O . ALA A 1 103 ? 13.179 -6.382 2.008 1.00 75.19 103 ALA A O 1
ATOM 783 N N . MET A 1 104 ? 13.204 -6.454 -0.247 1.00 83.12 104 MET A N 1
ATOM 784 C CA . MET A 1 104 ? 11.764 -6.227 -0.410 1.00 83.12 104 MET A CA 1
ATOM 785 C C . MET A 1 104 ? 10.937 -7.415 0.067 1.00 83.12 104 MET A C 1
ATOM 787 O O . MET A 1 104 ? 9.877 -7.207 0.643 1.00 83.12 104 MET A O 1
ATOM 791 N N . GLU A 1 105 ? 11.410 -8.651 -0.111 1.00 83.75 105 GLU A N 1
ATOM 792 C CA . GLU A 1 105 ? 10.689 -9.843 0.349 1.00 83.75 105 GLU A CA 1
ATOM 793 C C . GLU A 1 105 ? 10.626 -9.892 1.879 1.00 83.75 105 GLU A C 1
ATOM 795 O O . GLU A 1 105 ? 9.566 -10.141 2.448 1.00 83.75 105 GLU A O 1
ATOM 800 N N . ALA A 1 106 ? 11.728 -9.562 2.562 1.00 85.00 106 ALA A N 1
ATOM 801 C CA . ALA A 1 106 ? 11.745 -9.464 4.021 1.00 85.00 106 ALA A CA 1
ATOM 802 C C . ALA A 1 106 ? 10.833 -8.335 4.537 1.00 85.00 106 ALA A C 1
ATOM 804 O O . ALA A 1 106 ? 10.105 -8.518 5.518 1.00 85.00 106 ALA A O 1
ATOM 805 N N . LEU A 1 107 ? 10.850 -7.174 3.871 1.00 87.50 107 LEU A N 1
ATOM 806 C CA . LEU A 1 107 ? 9.986 -6.043 4.207 1.00 87.50 107 LEU A CA 1
ATOM 807 C C . LEU A 1 107 ? 8.503 -6.387 3.990 1.00 87.50 107 LEU A C 1
ATOM 809 O O . LEU A 1 107 ? 7.680 -6.143 4.874 1.00 87.50 107 LEU A O 1
ATOM 813 N N . TYR A 1 108 ? 8.175 -7.008 2.858 1.00 89.94 108 TYR A N 1
ATOM 814 C CA . TYR A 1 108 ? 6.834 -7.478 2.527 1.00 89.94 108 TYR A CA 1
ATOM 815 C C . TYR A 1 108 ? 6.339 -8.532 3.521 1.00 89.94 108 TYR A C 1
ATOM 817 O O . TYR A 1 108 ? 5.254 -8.380 4.077 1.00 89.94 108 TYR A O 1
ATOM 825 N N . ALA A 1 109 ? 7.150 -9.549 3.829 1.00 87.75 109 ALA A N 1
ATOM 826 C CA . ALA A 1 109 ? 6.800 -10.591 4.792 1.00 87.75 109 ALA A CA 1
ATOM 827 C C . ALA A 1 109 ? 6.524 -10.014 6.190 1.00 87.75 109 ALA A C 1
ATOM 829 O O . ALA A 1 109 ? 5.568 -10.418 6.853 1.00 87.75 109 ALA A O 1
ATOM 830 N N . ARG A 1 110 ? 7.317 -9.027 6.630 1.00 88.75 110 ARG A N 1
ATOM 831 C CA . ARG A 1 110 ? 7.082 -8.324 7.898 1.00 88.75 110 ARG A CA 1
ATOM 832 C C . ARG A 1 110 ? 5.772 -7.535 7.883 1.00 88.75 110 ARG A C 1
ATOM 834 O O . ARG A 1 110 ? 5.023 -7.599 8.854 1.00 88.75 110 ARG A O 1
ATOM 841 N N . THR A 1 111 ? 5.495 -6.809 6.804 1.00 90.44 111 THR A N 1
ATOM 842 C CA . THR A 1 111 ? 4.234 -6.072 6.628 1.00 90.44 111 THR A CA 1
ATOM 843 C C . THR A 1 111 ? 3.037 -7.017 6.623 1.00 90.44 111 THR A C 1
ATOM 845 O O . THR A 1 111 ? 2.049 -6.764 7.310 1.00 90.44 111 THR A O 1
ATOM 848 N N . LEU A 1 112 ? 3.142 -8.153 5.935 1.00 90.19 112 LEU A N 1
ATOM 849 C CA . LEU A 1 112 ? 2.090 -9.158 5.906 1.00 90.19 112 LEU A CA 1
ATOM 850 C C . LEU A 1 112 ? 1.854 -9.772 7.291 1.00 90.19 112 LEU A C 1
ATOM 852 O O . LEU A 1 112 ? 0.705 -9.937 7.688 1.00 90.19 112 LEU A O 1
ATOM 856 N N . ALA A 1 113 ? 2.910 -10.041 8.064 1.00 88.12 113 ALA A N 1
ATOM 857 C CA . ALA A 1 113 ? 2.770 -10.512 9.442 1.00 88.12 113 ALA A CA 1
ATOM 858 C C . ALA A 1 113 ? 1.998 -9.504 10.315 1.00 88.12 113 ALA A C 1
ATOM 860 O O . ALA A 1 113 ? 1.089 -9.891 11.044 1.00 88.12 113 ALA A O 1
ATOM 861 N N . GLN A 1 114 ? 2.284 -8.203 10.180 1.00 87.62 114 GLN A N 1
ATOM 862 C CA . GLN A 1 114 ? 1.549 -7.149 10.891 1.00 87.62 114 GLN A CA 1
ATOM 863 C C . GLN A 1 114 ? 0.072 -7.079 10.478 1.00 87.62 114 GLN A C 1
ATOM 865 O O . GLN A 1 114 ? -0.799 -6.929 11.335 1.00 87.62 114 GLN A O 1
ATOM 870 N N . LEU A 1 115 ? -0.221 -7.209 9.182 1.00 88.38 115 LEU A N 1
ATOM 871 C CA . LEU A 1 115 ? -1.591 -7.248 8.665 1.00 88.38 115 LEU A CA 1
ATOM 872 C C . LEU A 1 115 ? -2.347 -8.497 9.148 1.00 88.38 115 LEU A C 1
ATOM 874 O O . LEU A 1 115 ? -3.514 -8.413 9.529 1.00 88.38 115 LEU A O 1
ATOM 878 N N . GLN A 1 116 ? -1.683 -9.650 9.208 1.00 88.19 116 GLN A N 1
ATOM 879 C CA . GLN A 1 116 ? -2.256 -10.873 9.770 1.00 88.19 116 GLN A CA 1
ATOM 880 C C . GLN A 1 116 ? -2.546 -10.732 11.262 1.00 88.19 116 GLN A C 1
ATOM 882 O O . GLN A 1 116 ? -3.621 -11.129 11.710 1.00 88.19 116 GLN A O 1
ATOM 887 N N . ASP A 1 117 ? -1.631 -10.140 12.026 1.00 83.94 117 ASP A N 1
ATOM 888 C CA . ASP A 1 117 ? -1.841 -9.873 13.447 1.00 83.94 117 ASP A CA 1
ATOM 889 C C . ASP A 1 117 ? -3.009 -8.899 13.653 1.00 83.94 117 ASP A C 1
ATOM 891 O O . ASP A 1 117 ? -3.865 -9.136 14.512 1.00 83.94 117 ASP A O 1
ATOM 895 N N . LEU A 1 118 ? -3.127 -7.864 12.818 1.00 82.88 118 LEU A N 1
ATOM 896 C CA . LEU A 1 118 ? -4.295 -6.982 12.777 1.00 82.88 118 LEU A CA 1
ATOM 897 C C . LEU A 1 118 ? -5.586 -7.784 12.536 1.00 82.88 118 LEU A C 1
ATOM 899 O O . LEU A 1 118 ? -6.527 -7.700 13.327 1.00 82.88 118 LEU A O 1
ATOM 903 N N . GLY A 1 119 ? -5.606 -8.628 11.501 1.00 76.25 119 GLY A N 1
ATOM 904 C CA . GLY A 1 119 ? -6.743 -9.489 11.162 1.00 76.25 119 GLY A CA 1
ATOM 905 C C . GLY A 1 119 ? -7.115 -10.496 12.259 1.00 76.25 119 GLY A C 1
ATOM 906 O O . GLY A 1 119 ? -8.286 -10.842 12.395 1.00 76.25 119 GLY A O 1
ATOM 907 N N . ARG A 1 120 ? -6.151 -10.931 13.084 1.00 78.75 120 ARG A N 1
ATOM 908 C CA . ARG A 1 120 ? -6.371 -11.794 14.263 1.00 78.75 120 ARG A CA 1
ATOM 909 C C . ARG A 1 120 ? -6.902 -11.042 15.486 1.00 78.75 120 ARG A C 1
ATOM 911 O O . ARG A 1 120 ? -7.238 -11.673 16.486 1.00 78.75 120 ARG A O 1
ATOM 918 N N . GLY A 1 121 ? -7.017 -9.717 15.414 1.00 65.06 121 GLY A N 1
ATOM 919 C CA . GLY A 1 121 ? -7.640 -8.892 16.447 1.00 65.06 121 GLY A CA 1
ATOM 920 C C . GLY A 1 121 ? -6.689 -7.966 17.197 1.00 65.06 121 GLY A C 1
ATOM 921 O O . GLY A 1 121 ? -7.126 -7.326 18.155 1.00 65.06 121 GLY A O 1
ATOM 922 N N . THR A 1 122 ? -5.429 -7.846 16.771 1.00 68.62 122 THR A N 1
ATOM 923 C CA . THR A 1 122 ? -4.532 -6.809 17.299 1.00 68.62 122 THR A CA 1
ATOM 924 C C . THR A 1 122 ? -5.047 -5.449 16.828 1.00 68.62 122 THR A C 1
ATOM 926 O O . THR A 1 122 ? -5.252 -5.237 15.639 1.00 68.62 122 THR A O 1
ATOM 929 N N . LEU A 1 123 ? -5.341 -4.535 17.752 1.00 61.34 123 LEU A N 1
ATOM 930 C CA . LEU A 1 123 ? -6.002 -3.276 17.405 1.00 61.34 123 LEU A CA 1
ATOM 931 C C . LEU A 1 123 ? -5.017 -2.268 16.805 1.00 61.34 123 LEU A C 1
ATOM 933 O O . LEU A 1 123 ? -3.895 -2.117 17.290 1.00 61.34 123 LEU A O 1
ATOM 937 N N . LEU A 1 124 ? -5.485 -1.479 15.835 1.00 64.06 124 LEU A N 1
ATOM 938 C CA . LEU A 1 124 ? -4.845 -0.210 15.502 1.00 64.06 124 LEU A CA 1
ATOM 939 C C . LEU A 1 124 ? -4.980 0.725 16.703 1.00 64.06 124 LEU A C 1
ATOM 941 O O . LEU A 1 124 ? -6.081 1.151 17.066 1.00 64.06 124 LEU A O 1
ATOM 945 N N . ALA A 1 125 ? -3.852 1.032 17.342 1.00 56.09 125 ALA A N 1
ATOM 946 C CA . ALA A 1 125 ? -3.830 1.869 18.529 1.00 56.09 125 ALA A CA 1
ATOM 947 C C . ALA A 1 125 ? -4.520 3.220 18.257 1.00 56.09 125 ALA A C 1
ATOM 949 O O . ALA A 1 125 ? -4.063 4.028 17.445 1.00 56.09 125 ALA A O 1
ATOM 950 N N . GLY A 1 126 ? -5.590 3.516 19.001 1.00 50.34 126 GLY A N 1
ATOM 951 C CA . GLY A 1 126 ? -6.351 4.771 18.907 1.00 50.34 126 GLY A CA 1
ATOM 952 C C . GLY A 1 126 ? -7.416 4.834 17.816 1.00 50.34 126 GLY A C 1
ATOM 953 O O . GLY A 1 126 ? -7.926 5.921 17.578 1.00 50.34 126 GLY A O 1
ATOM 954 N N . VAL A 1 127 ? -7.773 3.712 17.189 1.00 53.06 127 VAL A N 1
ATOM 955 C CA . VAL A 1 127 ? -8.996 3.612 16.381 1.00 53.06 127 VAL A CA 1
ATOM 956 C C . VAL A 1 127 ? -10.013 2.802 17.174 1.00 53.06 127 VAL A C 1
ATOM 958 O O . VAL A 1 127 ? -9.773 1.633 17.481 1.00 53.06 127 VAL A O 1
ATOM 961 N N . ALA A 1 128 ? -11.146 3.411 17.530 1.00 47.59 128 ALA A N 1
ATOM 962 C CA . ALA A 1 128 ? -12.263 2.655 18.083 1.00 47.59 128 ALA A CA 1
ATOM 963 C C . ALA A 1 128 ? -12.763 1.673 17.012 1.00 47.59 128 ALA A C 1
ATOM 965 O O . ALA A 1 128 ? -12.977 2.073 15.867 1.00 47.59 128 ALA A O 1
ATOM 966 N N . ARG A 1 129 ? -12.961 0.390 17.358 1.00 50.88 129 ARG A N 1
ATOM 967 C CA . ARG A 1 129 ? -13.708 -0.518 16.475 1.00 50.88 129 ARG A CA 1
ATOM 968 C C . ARG A 1 129 ? -15.071 0.119 16.245 1.00 50.88 129 ARG A C 1
ATOM 970 O O . ARG A 1 129 ? -15.799 0.353 17.210 1.00 50.88 129 ARG A O 1
ATOM 977 N N . ALA A 1 130 ? -15.406 0.414 14.995 1.00 46.38 130 ALA A N 1
ATOM 978 C CA . ALA A 1 130 ? -16.741 0.867 14.659 1.00 46.38 130 ALA A CA 1
ATOM 979 C C . ALA A 1 130 ? -17.697 -0.297 14.943 1.00 46.38 130 ALA A C 1
ATOM 981 O O . ALA A 1 130 ? -17.862 -1.217 14.145 1.00 46.38 130 ALA A O 1
ATOM 982 N N . GLY A 1 131 ? -18.300 -0.293 16.129 1.00 38.72 131 GLY A N 1
ATOM 983 C CA . GLY A 1 131 ? -19.420 -1.155 16.447 1.00 38.72 131 GLY A CA 1
ATOM 984 C C . GLY A 1 131 ? -20.602 -0.754 15.576 1.00 38.72 131 GLY A C 1
ATOM 985 O O . GLY A 1 131 ? -21.403 0.072 15.996 1.00 38.72 131 GLY A O 1
ATOM 986 N N . ARG A 1 132 ? -20.672 -1.311 14.362 1.00 32.09 132 ARG A N 1
ATOM 987 C CA . ARG A 1 132 ? -21.881 -1.617 13.582 1.00 32.09 132 ARG A CA 1
ATOM 988 C C . ARG A 1 132 ? -21.468 -2.311 12.286 1.00 32.09 132 ARG A C 1
ATOM 990 O O . ARG A 1 132 ? -21.256 -1.690 11.251 1.00 32.09 132 ARG A O 1
ATOM 997 N N . VAL A 1 133 ? -21.408 -3.637 12.360 1.00 32.81 133 VAL A N 1
ATOM 998 C CA . VAL A 1 133 ? -21.508 -4.506 11.186 1.00 32.81 133 VAL A CA 1
ATOM 999 C C . VAL A 1 133 ? -22.932 -4.352 10.650 1.00 32.81 133 VAL A C 1
ATOM 1001 O O . VAL A 1 133 ? -23.865 -4.967 11.159 1.00 32.81 133 VAL A O 1
ATOM 1004 N N . SER A 1 134 ? -23.120 -3.495 9.649 1.00 29.11 134 SER A N 1
ATOM 1005 C CA . SER A 1 134 ? -24.286 -3.587 8.775 1.00 29.11 134 SER A CA 1
ATOM 1006 C C . SER A 1 134 ? -23.943 -4.592 7.684 1.00 29.11 134 SER A C 1
ATOM 1008 O O . SER A 1 134 ? -23.364 -4.232 6.661 1.00 29.11 134 SER A O 1
ATOM 1010 N N . ALA A 1 135 ? -24.284 -5.862 7.913 1.00 35.59 135 ALA A N 1
ATOM 1011 C CA . ALA A 1 135 ? -24.310 -6.883 6.871 1.00 35.59 135 ALA A CA 1
ATOM 1012 C C . ALA A 1 135 ? -25.475 -6.580 5.908 1.00 35.59 135 ALA A C 1
ATOM 1014 O O . ALA A 1 135 ? -26.536 -7.197 5.955 1.00 35.59 135 ALA A O 1
ATOM 1015 N N . GLY A 1 136 ? -25.286 -5.563 5.068 1.00 31.27 136 GLY A N 1
ATOM 1016 C CA . GLY A 1 136 ? -26.176 -5.220 3.970 1.00 31.27 136 GLY A CA 1
ATOM 1017 C C . GLY A 1 136 ? -25.857 -6.087 2.758 1.00 31.27 136 GLY A C 1
ATOM 1018 O O . GLY A 1 136 ? -24.897 -5.832 2.042 1.00 31.27 136 GLY A O 1
ATOM 1019 N N . THR A 1 137 ? -26.688 -7.106 2.545 1.00 33.97 137 THR A N 1
ATOM 1020 C CA . THR A 1 137 ? -26.850 -7.892 1.308 1.00 33.97 137 THR A CA 1
ATOM 1021 C C . THR A 1 137 ? -25.646 -8.712 0.811 1.00 33.97 137 THR A C 1
ATOM 1023 O O . THR A 1 137 ? -24.877 -8.302 -0.049 1.00 33.97 137 THR A O 1
ATOM 1026 N N . GLY A 1 138 ? -25.589 -9.970 1.258 1.00 36.22 138 GLY A N 1
ATOM 1027 C CA . GLY A 1 138 ? -25.606 -11.111 0.329 1.00 36.22 138 GLY A CA 1
ATOM 1028 C C . GLY A 1 138 ? -24.381 -11.410 -0.543 1.00 36.22 138 GLY A C 1
ATOM 1029 O O . GLY A 1 138 ? -24.502 -12.242 -1.438 1.00 36.22 138 GLY A O 1
ATOM 1030 N N . ARG A 1 139 ? -23.209 -10.813 -0.309 1.00 31.58 139 ARG A N 1
ATOM 1031 C CA . ARG A 1 139 ? -21.948 -11.308 -0.883 1.00 31.58 139 ARG A CA 1
ATOM 1032 C C . ARG A 1 139 ? -21.046 -11.812 0.231 1.00 31.58 139 ARG A C 1
ATOM 1034 O O . ARG A 1 139 ? -20.502 -11.035 1.008 1.00 31.58 139 ARG A O 1
ATOM 1041 N N . THR A 1 140 ? -20.906 -13.132 0.312 1.00 34.41 140 THR A N 1
ATOM 1042 C CA . THR A 1 140 ? -19.820 -13.780 1.048 1.00 34.41 140 THR A CA 1
ATOM 1043 C C . THR A 1 140 ? -18.507 -13.166 0.588 1.00 34.41 140 THR A C 1
ATOM 1045 O O . THR A 1 140 ? -18.156 -13.273 -0.587 1.00 34.41 140 THR A O 1
ATOM 1048 N N . VAL A 1 141 ? -17.815 -12.496 1.510 1.00 43.44 141 VAL A N 1
ATOM 1049 C CA . VAL A 1 141 ? -16.441 -12.034 1.321 1.00 43.44 141 VAL A CA 1
ATOM 1050 C C . VAL A 1 141 ? -15.631 -13.281 0.980 1.00 43.44 141 VAL A C 1
ATOM 1052 O O . VAL A 1 141 ? -15.454 -14.153 1.833 1.00 43.44 141 VAL A O 1
ATOM 1055 N N . GLY A 1 142 ? -15.230 -13.421 -0.286 1.00 35.91 142 GLY A N 1
ATOM 1056 C CA . GLY A 1 142 ? -14.264 -14.444 -0.670 1.00 35.91 142 GLY A CA 1
ATOM 1057 C C . GLY A 1 142 ? -13.048 -14.277 0.232 1.00 35.91 142 GLY A C 1
ATOM 1058 O O . GLY A 1 142 ? -12.666 -13.143 0.527 1.00 35.91 142 GLY A O 1
ATOM 1059 N N . GLN A 1 143 ? -12.502 -15.382 0.748 1.00 39.44 143 GLN A N 1
ATOM 1060 C CA . GLN A 1 143 ? -11.247 -15.347 1.497 1.00 39.44 143 GLN A CA 1
ATOM 1061 C C . GLN A 1 143 ? -10.283 -14.401 0.777 1.00 39.44 143 GLN A C 1
ATOM 1063 O O . GLN A 1 143 ? -10.118 -14.539 -0.432 1.00 39.44 143 GLN A O 1
ATOM 1068 N N . ALA A 1 144 ? -9.669 -13.451 1.495 1.00 40.50 144 ALA A N 1
ATOM 1069 C CA . ALA A 1 144 ? -8.500 -12.775 0.955 1.00 40.50 144 ALA A CA 1
ATOM 1070 C C . ALA A 1 144 ? -7.549 -13.892 0.526 1.00 40.50 144 ALA A C 1
ATOM 1072 O O . ALA A 1 144 ? -7.142 -14.708 1.361 1.00 40.50 144 ALA A O 1
ATOM 1073 N N . THR A 1 145 ? -7.341 -14.016 -0.781 1.00 43.66 145 THR A N 1
ATOM 1074 C CA . THR A 1 145 ? -6.414 -14.968 -1.374 1.00 43.66 145 THR A CA 1
ATOM 1075 C C . THR A 1 145 ? -5.019 -14.469 -1.039 1.00 43.66 145 THR A C 1
ATOM 1077 O O . THR A 1 145 ? -4.329 -13.873 -1.851 1.00 43.66 145 THR A O 1
ATOM 1080 N N . ASP A 1 146 ? -4.623 -14.736 0.204 1.00 46.88 146 ASP A N 1
ATOM 1081 C CA . ASP A 1 146 ? -3.246 -14.704 0.695 1.00 46.88 146 ASP A CA 1
ATOM 1082 C C . ASP A 1 146 ? -2.424 -15.856 0.072 1.00 46.88 146 ASP A C 1
ATOM 1084 O O . ASP A 1 146 ? -1.246 -16.049 0.374 1.00 46.88 146 ASP A O 1
ATOM 1088 N N . ASP A 1 147 ? -3.067 -16.660 -0.783 1.00 42.78 147 ASP A N 1
ATOM 1089 C CA . ASP A 1 147 ? -2.475 -17.781 -1.476 1.00 42.78 147 ASP A CA 1
ATOM 1090 C C . ASP A 1 147 ? -1.653 -17.309 -2.681 1.00 42.78 147 ASP A C 1
ATOM 1092 O O . ASP A 1 147 ? -2.157 -17.137 -3.789 1.00 42.78 147 ASP A O 1
ATOM 1096 N N . LEU A 1 148 ? -0.352 -17.130 -2.451 1.00 48.88 148 LEU A N 1
ATOM 1097 C CA . LEU A 1 148 ? 0.658 -16.888 -3.485 1.00 48.88 148 LEU A CA 1
ATOM 1098 C C . LEU A 1 148 ? 1.006 -18.168 -4.283 1.00 48.88 148 LEU A C 1
ATOM 1100 O O . LEU A 1 148 ? 1.992 -18.163 -5.022 1.00 48.88 148 LEU A O 1
ATOM 1104 N N . SER A 1 149 ? 0.273 -19.284 -4.131 1.00 46.66 149 SER A N 1
ATOM 1105 C CA . SER A 1 149 ? 0.562 -20.538 -4.849 1.00 46.66 149 SER A CA 1
ATOM 1106 C C . SER A 1 149 ? 0.497 -20.377 -6.369 1.00 46.66 149 SER A C 1
ATOM 1108 O O . SER A 1 149 ? 1.331 -20.957 -7.062 1.00 46.66 149 SER A O 1
ATOM 1110 N N . HIS A 1 150 ? -0.387 -19.517 -6.881 1.00 45.81 150 HIS A N 1
ATOM 1111 C CA . HIS A 1 150 ? -0.451 -19.167 -8.303 1.00 45.81 150 HIS A CA 1
ATOM 1112 C C . HIS A 1 150 ? 0.835 -18.472 -8.794 1.00 45.81 150 HIS A C 1
ATOM 1114 O O . HIS A 1 150 ? 1.358 -18.808 -9.848 1.00 45.81 150 HIS A O 1
ATOM 1120 N N . LEU A 1 151 ? 1.464 -17.616 -7.977 1.00 44.53 151 LEU A N 1
ATOM 1121 C CA . LEU A 1 151 ? 2.760 -17.000 -8.312 1.00 44.53 151 LEU A CA 1
ATOM 1122 C C . LEU A 1 151 ? 3.946 -17.978 -8.241 1.00 44.53 151 LEU A C 1
ATOM 1124 O O . LEU A 1 151 ? 5.022 -17.685 -8.762 1.00 44.53 151 LEU A O 1
ATOM 1128 N N . ARG A 1 152 ? 3.788 -19.119 -7.559 1.00 44.84 152 ARG A N 1
ATOM 1129 C CA . ARG A 1 152 ? 4.819 -20.169 -7.468 1.00 44.84 152 ARG A CA 1
ATOM 1130 C C . ARG A 1 152 ? 4.661 -21.260 -8.528 1.00 44.84 152 ARG A C 1
ATOM 1132 O O . ARG A 1 152 ? 5.652 -21.930 -8.811 1.00 44.84 152 ARG A O 1
ATOM 1139 N N . GLY A 1 153 ? 3.449 -21.462 -9.044 1.00 40.09 153 GLY A N 1
ATOM 1140 C CA . GLY A 1 153 ? 3.086 -22.561 -9.944 1.00 40.09 153 GLY A CA 1
ATOM 1141 C C . GLY A 1 153 ? 3.016 -22.188 -11.420 1.00 40.09 153 GLY A C 1
ATOM 1142 O O . GLY A 1 153 ? 3.204 -23.067 -12.259 1.00 40.09 153 GLY A O 1
ATOM 1143 N N . ASP A 1 154 ? 2.826 -20.909 -11.741 1.00 42.78 154 ASP A N 1
ATOM 1144 C CA . ASP A 1 154 ? 2.825 -20.457 -13.126 1.00 42.78 154 ASP A CA 1
ATOM 1145 C C . ASP A 1 154 ? 4.280 -20.309 -13.579 1.00 42.78 154 ASP A C 1
ATOM 1147 O O . ASP A 1 154 ? 4.907 -19.250 -13.497 1.00 42.78 154 ASP A O 1
ATOM 1151 N N . GLY A 1 155 ? 4.853 -21.435 -14.009 1.00 38.47 155 GLY A N 1
ATOM 1152 C CA . GLY A 1 155 ? 5.911 -21.416 -15.002 1.00 38.47 155 GLY A CA 1
ATOM 1153 C C . GLY A 1 155 ? 5.392 -20.608 -16.182 1.00 38.47 155 GLY A C 1
ATOM 1154 O O . GLY A 1 155 ? 4.570 -21.087 -16.957 1.00 38.47 155 GLY A O 1
ATOM 1155 N N . TRP A 1 156 ? 5.815 -19.350 -16.251 1.00 43.09 156 TRP A N 1
ATOM 1156 C CA . TRP A 1 156 ? 5.64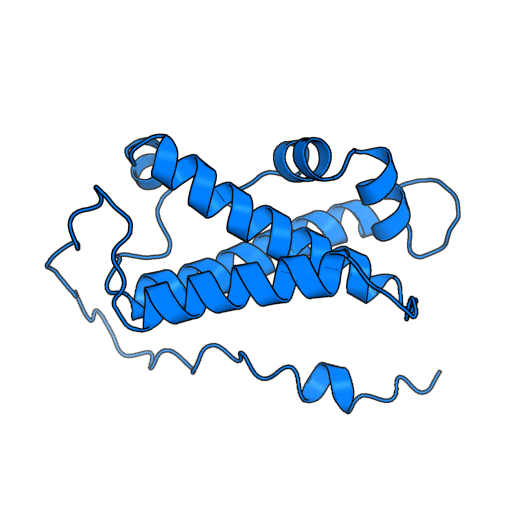0 -18.503 -17.415 1.00 43.09 156 TRP A CA 1
ATOM 1157 C C . TRP A 1 156 ? 6.509 -19.098 -18.522 1.00 43.09 156 TRP A C 1
ATOM 1159 O O . TRP A 1 156 ? 7.664 -18.713 -18.679 1.00 43.09 156 TRP A O 1
ATOM 1169 N N . ASP A 1 157 ? 5.969 -20.099 -19.217 1.00 34.69 157 ASP A N 1
ATOM 1170 C CA . ASP A 1 157 ? 6.484 -20.549 -20.503 1.00 34.69 157 ASP A CA 1
ATOM 1171 C C . ASP A 1 157 ? 6.316 -19.387 -21.493 1.00 34.69 157 ASP A C 1
ATOM 1173 O O . ASP A 1 157 ? 5.221 -19.127 -22.002 1.00 34.69 157 ASP A O 1
ATOM 1177 N N . TRP A 1 158 ? 7.414 -18.675 -21.735 1.00 50.44 158 TRP A N 1
ATOM 1178 C CA . TRP A 1 158 ? 7.694 -17.961 -22.975 1.00 50.44 158 TRP A CA 1
ATOM 1179 C C . TRP A 1 158 ? 9.131 -18.251 -23.404 1.00 50.44 158 TRP A C 1
ATOM 1181 O O . TRP A 1 158 ? 10.024 -18.297 -22.527 1.00 50.44 158 TRP A O 1
#

Radius of gyration: 16.68 Å; chains: 1; bounding box: 46×34×42 Å

Sequence (158 aa):
MPTYATQADLEQFFSAANVADWADKDRDGALGPAEQAGIETALVAAEGIVDGYLARAGYAAPFAADAFAELPARVQSQLRQWTVTVAGFHIYAWRGLRDRANAMEALYARTLAQLQDLGRGTLLAGVARAGRVSAGTGRTVGQATDDLSHLRGDGWDW

pLDDT: mean 75.54, std 19.84, range [29.11, 95.94]